Protein AF-A0A920PFS6-F1 (afdb_monomer)

Radius of gyration: 13.1 Å; Cα contacts (8 Å, |Δi|>4): 68; chains: 1; bounding box: 28×24×33 Å

Solvent-accessible surface area (backbone atoms only — not comparable to full-atom values): 3265 Å² total; per-residue (Å²): 134,90,67,57,65,48,76,41,75,96,74,50,29,36,39,23,73,76,77,65,50,73,48,46,81,89,65,88,77,58,68,44,82,75,50,76,42,76,90,77,72,43,73,46,72,42,77,64,127

Nearest PDB structures (foldseek):
  5xgu-assembly2_B  TM=9.448E-01  e=1.258E-02  Escherichia coli DEC6A
  5xgu-assembly1_A  TM=9.658E-01  e=2.644E-02  Escherichia coli DEC6A
  8cee-assembly1_C  TM=9.300E-01  e=6.292E-02  Bacillus subtilis subsp. subtilis str. 168
  7dcy-assembly1_A  TM=8.306E-01  e=8.576E-02  Mycoplasmoides genitalium G37
  7did-assembly1_A  TM=8.2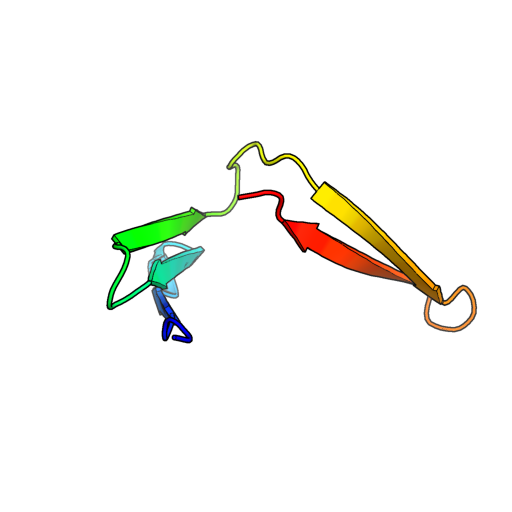98E-01  e=1.099E-01  Mycoplasmoides genitalium G37

pLDDT: mean 93.67, std 6.14, range [63.53, 98.38]

Sequence (49 aa):
MDDYYLFIETEHKLIGQKRHRVFQIGNRVKVRVISVDLSKRQINLQVLG

Foldseek 3Di:
DDWDWDQDPVQRWTATPPPRDIDGPPDDFDWDFPDADVVVRDTDIDTDD

Structure (mmCIF, N/CA/C/O backbone):
data_AF-A0A920PFS6-F1
#
_entry.id   AF-A0A920PFS6-F1
#
loop_
_atom_site.group_PDB
_atom_site.id
_atom_site.type_symbol
_atom_site.label_atom_id
_atom_site.label_alt_id
_atom_site.label_comp_id
_atom_site.label_asym_id
_atom_site.label_entity_id
_atom_site.label_seq_id
_atom_site.pdbx_PDB_ins_code
_atom_site.Cartn_x
_atom_site.Cartn_y
_atom_site.Cartn_z
_atom_site.occupancy
_atom_site.B_iso_or_equiv
_atom_site.auth_seq_id
_atom_site.auth_comp_id
_atom_site.auth_asym_id
_atom_site.auth_atom_id
_atom_site.pdbx_PDB_model_num
ATOM 1 N N . MET A 1 1 ? 13.073 1.818 15.923 1.00 63.53 1 MET A N 1
ATOM 2 C CA . MET A 1 1 ? 11.901 1.291 16.651 1.00 63.53 1 MET A CA 1
ATOM 3 C C . MET A 1 1 ? 10.766 1.193 15.655 1.00 63.53 1 MET A C 1
ATOM 5 O O . MET A 1 1 ? 10.377 2.227 15.117 1.00 63.53 1 MET A O 1
ATOM 9 N N . ASP A 1 2 ? 10.300 -0.020 15.382 1.00 82.19 2 ASP A N 1
ATOM 10 C CA . ASP A 1 2 ? 9.221 -0.247 14.421 1.00 82.19 2 ASP A CA 1
ATOM 11 C C . ASP A 1 2 ? 7.874 0.199 14.997 1.00 82.19 2 ASP A C 1
ATOM 13 O O . ASP A 1 2 ? 7.650 0.163 16.219 1.00 82.19 2 ASP A O 1
ATOM 17 N N . ASP A 1 3 ? 7.011 0.688 14.109 1.00 83.69 3 ASP A N 1
ATOM 18 C CA . ASP A 1 3 ? 5.654 1.123 14.423 1.00 83.69 3 ASP A CA 1
ATOM 19 C C . ASP A 1 3 ? 4.664 0.059 13.946 1.00 83.69 3 ASP A C 1
ATOM 21 O O . ASP A 1 3 ? 4.772 -0.430 12.821 1.00 83.69 3 ASP A O 1
ATOM 25 N N . TYR A 1 4 ? 3.719 -0.303 14.809 1.00 91.81 4 TYR A N 1
ATOM 26 C CA . TYR A 1 4 ? 2.662 -1.257 14.483 1.00 91.81 4 TYR A CA 1
ATOM 27 C C . TYR A 1 4 ? 1.481 -0.489 13.894 1.00 91.81 4 TYR A C 1
ATOM 29 O O . TYR A 1 4 ? 1.058 0.509 14.473 1.00 91.81 4 TYR A O 1
ATOM 37 N N . TYR A 1 5 ? 0.943 -0.947 12.763 1.00 92.38 5 TYR A N 1
ATOM 38 C CA . TYR A 1 5 ? -0.186 -0.295 12.099 1.00 92.38 5 TYR A CA 1
ATOM 39 C C . TYR A 1 5 ? -1.473 -1.093 12.297 1.00 92.38 5 TYR A C 1
ATOM 41 O O . TYR A 1 5 ? -1.522 -2.283 11.993 1.00 92.38 5 TYR A O 1
ATOM 49 N N . LEU A 1 6 ? -2.518 -0.416 12.775 1.00 95.19 6 LEU A N 1
ATOM 50 C CA . LEU A 1 6 ? -3.879 -0.940 12.833 1.00 95.19 6 LEU A CA 1
ATOM 51 C C . LEU A 1 6 ? -4.592 -0.659 11.509 1.00 95.19 6 LEU A C 1
ATOM 53 O O . LEU A 1 6 ? -4.599 0.487 11.058 1.00 95.19 6 LEU A O 1
ATOM 57 N N . PHE A 1 7 ? -5.204 -1.681 10.913 1.00 95.75 7 PHE A N 1
ATOM 58 C CA . PHE A 1 7 ? -6.043 -1.526 9.727 1.00 95.75 7 PHE A CA 1
ATOM 59 C C . PHE A 1 7 ? -7.504 -1.290 10.118 1.00 95.75 7 PHE A C 1
ATOM 61 O O . PHE A 1 7 ? -8.108 -2.111 10.803 1.00 95.75 7 PHE A O 1
ATOM 68 N N . ILE A 1 8 ? -8.059 -0.162 9.676 1.00 95.12 8 ILE A N 1
ATOM 69 C CA . ILE A 1 8 ? -9.472 0.196 9.814 1.00 95.12 8 ILE A CA 1
ATOM 70 C C . ILE A 1 8 ? -10.148 -0.085 8.472 1.00 95.12 8 ILE A C 1
ATOM 72 O O . ILE A 1 8 ? -10.042 0.710 7.535 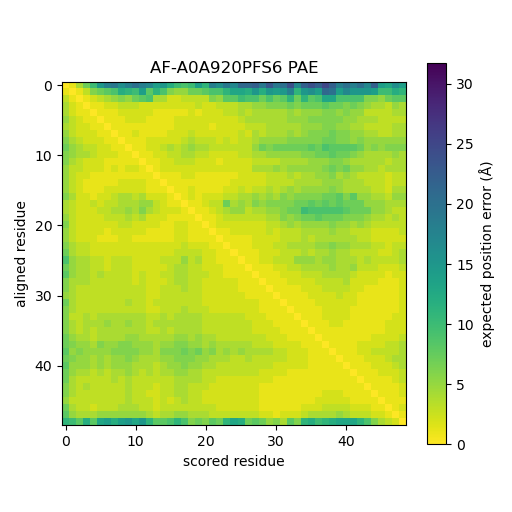1.00 95.12 8 ILE A O 1
ATOM 76 N N . GLU A 1 9 ? -10.809 -1.237 8.378 1.00 93.19 9 GLU A N 1
ATOM 77 C CA . GLU A 1 9 ? -11.363 -1.768 7.127 1.00 93.19 9 GLU A CA 1
ATOM 78 C C . GLU A 1 9 ? -12.448 -0.865 6.528 1.00 93.19 9 GLU A C 1
ATOM 80 O O . GLU A 1 9 ? -12.386 -0.519 5.351 1.00 93.19 9 GLU A O 1
ATOM 85 N N . THR A 1 10 ? -13.386 -0.390 7.352 1.00 95.31 10 THR A N 1
ATOM 86 C CA . THR A 1 10 ? -14.497 0.478 6.922 1.00 95.31 10 THR A CA 1
ATOM 87 C C . THR A 1 10 ? -14.020 1.775 6.268 1.00 95.31 10 THR A C 1
ATOM 89 O O . THR A 1 10 ? -14.668 2.299 5.364 1.00 95.31 10 THR A O 1
ATOM 92 N N . GLU A 1 11 ? -12.863 2.282 6.689 1.00 93.31 11 GLU A N 1
ATOM 93 C CA . GLU A 1 11 ? -12.290 3.541 6.211 1.00 93.31 11 GLU A CA 1
ATOM 94 C C . GLU A 1 11 ? -11.135 3.344 5.221 1.00 93.31 11 GLU A C 1
ATOM 96 O O . GLU A 1 11 ? -10.635 4.325 4.662 1.00 93.31 11 GLU A O 1
ATOM 101 N N . HIS A 1 12 ? -10.707 2.094 5.006 1.00 92.81 12 HIS A N 1
ATOM 102 C CA . HIS A 1 12 ? -9.512 1.729 4.246 1.00 92.81 12 HIS A CA 1
ATOM 103 C C . HIS A 1 12 ? -8.272 2.524 4.698 1.00 92.81 12 HIS A C 1
ATOM 105 O O . HIS A 1 12 ? -7.572 3.149 3.890 1.00 92.81 12 HIS A O 1
ATOM 111 N N . LYS A 1 13 ? -8.024 2.531 6.016 1.00 95.06 13 LYS A N 1
ATOM 112 C CA . LYS A 1 13 ? -6.943 3.292 6.667 1.00 95.06 13 LYS A CA 1
ATOM 113 C C . LYS A 1 13 ? -5.982 2.396 7.436 1.00 95.06 13 LYS A C 1
ATOM 115 O O . LYS A 1 13 ? -6.399 1.428 8.058 1.00 95.06 13 LYS A O 1
ATOM 120 N N . LEU A 1 14 ? -4.710 2.780 7.475 1.00 95.50 14 LEU A N 1
ATOM 121 C CA . LEU A 1 14 ? -3.702 2.244 8.389 1.00 95.50 14 LEU A CA 1
ATOM 122 C C . LEU A 1 14 ? -3.285 3.334 9.377 1.00 95.50 14 LEU A C 1
ATOM 124 O O . LEU A 1 14 ? -2.908 4.420 8.941 1.00 95.50 14 LEU A O 1
ATOM 128 N N . ILE A 1 15 ? -3.307 3.045 10.679 1.00 95.19 15 ILE A N 1
ATOM 129 C CA . ILE A 1 15 ? -2.935 3.991 11.743 1.00 95.19 15 ILE A CA 1
ATOM 130 C C . ILE A 1 15 ? -1.779 3.420 12.563 1.00 95.19 15 ILE A C 1
ATOM 132 O O . ILE A 1 15 ? -1.924 2.378 13.205 1.00 95.19 15 ILE A O 1
ATOM 136 N N . GLY A 1 16 ? -0.634 4.104 12.542 1.00 94.69 16 GLY A N 1
ATOM 137 C CA . GLY A 1 16 ? 0.537 3.757 13.344 1.00 94.69 16 GLY A CA 1
ATOM 138 C C . GLY A 1 16 ? 0.298 4.039 14.826 1.00 94.69 16 GLY A C 1
ATOM 139 O O . GLY A 1 16 ? -0.063 5.153 15.194 1.00 94.69 16 GLY A O 1
ATOM 140 N N . GLN A 1 17 ? 0.512 3.048 15.682 1.00 92.81 17 GLN A N 1
ATOM 141 C CA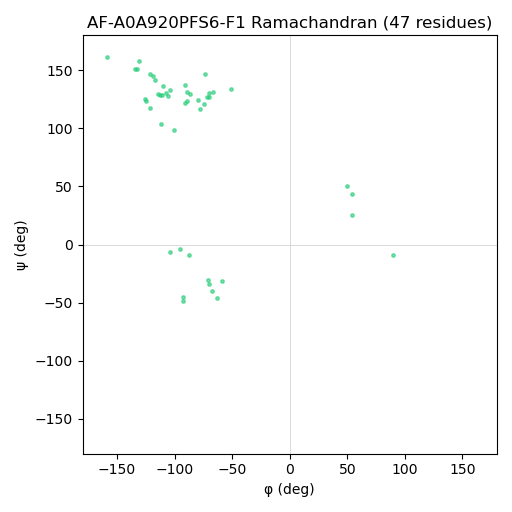 . GLN A 1 17 ? 0.218 3.119 17.117 1.00 92.81 17 GLN A CA 1
ATOM 142 C C . GLN A 1 17 ? 1.165 4.052 17.882 1.00 92.81 17 GLN A C 1
ATOM 144 O O . GLN A 1 17 ? 0.766 4.695 18.847 1.00 92.81 17 GLN A O 1
ATOM 149 N N . LYS A 1 18 ? 2.434 4.141 17.469 1.00 91.31 18 LYS A N 1
ATOM 150 C CA . LYS A 1 18 ? 3.439 4.973 18.149 1.00 91.31 18 LYS A CA 1
ATOM 151 C C . LYS A 1 18 ? 3.524 6.360 17.540 1.00 91.31 18 LYS A C 1
ATOM 153 O O . LYS A 1 18 ? 3.540 7.354 18.260 1.00 91.31 18 LYS A O 1
ATOM 158 N N . ARG A 1 19 ? 3.618 6.444 16.210 1.00 89.88 19 ARG A N 1
ATOM 159 C CA . ARG A 1 19 ? 3.852 7.715 15.505 1.00 89.88 19 ARG A CA 1
ATOM 160 C C . ARG A 1 19 ? 2.571 8.375 15.011 1.00 89.88 19 ARG A C 1
ATOM 162 O O . ARG A 1 19 ? 2.661 9.461 14.452 1.00 89.88 19 ARG A O 1
ATOM 169 N N . HIS A 1 20 ? 1.411 7.733 15.181 1.00 91.06 20 HIS A N 1
ATOM 170 C CA . HIS A 1 20 ? 0.108 8.231 14.720 1.00 91.06 20 HIS A CA 1
ATOM 171 C C . HIS A 1 20 ? 0.089 8.569 13.221 1.00 91.06 20 HIS A C 1
ATOM 173 O O . HIS A 1 20 ? -0.705 9.386 12.756 1.00 91.06 20 HIS A O 1
ATOM 179 N N . ARG A 1 21 ? 0.974 7.935 12.436 1.00 91.62 21 ARG A N 1
ATOM 180 C CA . ARG A 1 21 ? 1.009 8.112 10.986 1.00 91.62 21 ARG A CA 1
ATOM 181 C C . ARG A 1 21 ? -0.199 7.409 10.387 1.00 91.62 21 ARG A C 1
ATOM 183 O O . ARG A 1 21 ? -0.396 6.221 10.630 1.00 91.62 21 ARG A O 1
ATOM 190 N N . VAL A 1 22 ? -0.969 8.138 9.588 1.00 93.7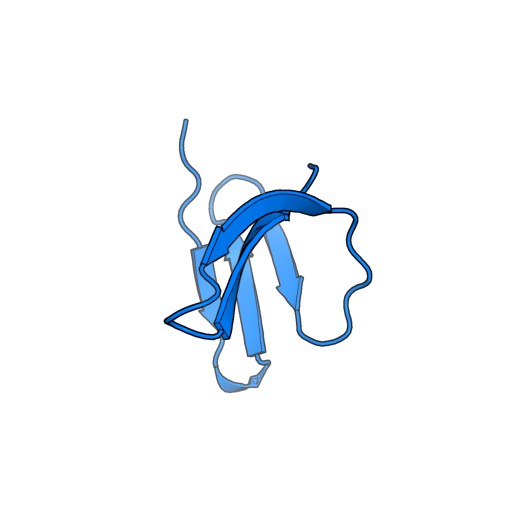5 22 VAL A N 1
ATOM 191 C CA . VAL A 1 22 ? -2.151 7.609 8.907 1.00 93.75 22 VAL A CA 1
ATOM 192 C C . VAL A 1 22 ? -1.858 7.460 7.419 1.00 93.75 22 VAL A C 1
ATOM 194 O O . VAL A 1 22 ? -1.375 8.397 6.785 1.00 93.75 22 VAL A O 1
ATOM 197 N N . PHE A 1 23 ? -2.161 6.290 6.864 1.00 94.75 23 PHE A N 1
ATOM 198 C CA . PHE A 1 23 ? -2.226 6.067 5.421 1.00 94.75 23 PHE A CA 1
ATOM 199 C C . PHE A 1 23 ? -3.658 5.740 5.026 1.00 94.75 23 PHE A C 1
ATOM 201 O O . PHE A 1 23 ? -4.262 4.847 5.612 1.00 94.75 23 PHE A O 1
ATOM 208 N N . GLN A 1 24 ? -4.186 6.434 4.023 1.00 95.56 24 GLN A N 1
ATOM 209 C CA . GLN A 1 24 ? -5.524 6.205 3.487 1.00 95.56 24 GLN A CA 1
ATOM 210 C C . GLN A 1 24 ? -5.504 6.174 1.959 1.00 95.56 24 GLN A C 1
ATOM 212 O O . GLN A 1 24 ? -4.709 6.869 1.316 1.00 95.56 24 GLN A O 1
ATOM 217 N N . ILE A 1 25 ? -6.435 5.425 1.368 1.00 93.50 25 ILE A N 1
ATOM 218 C CA . ILE A 1 25 ? -6.758 5.543 -0.057 1.00 93.50 25 ILE A CA 1
ATOM 219 C C . ILE A 1 25 ? -7.027 7.016 -0.420 1.00 93.50 25 ILE A C 1
ATOM 221 O O . ILE A 1 25 ? -7.735 7.735 0.281 1.00 93.50 25 ILE A O 1
ATOM 225 N N . GLY A 1 26 ? -6.430 7.472 -1.523 1.00 93.31 26 GLY A N 1
ATOM 226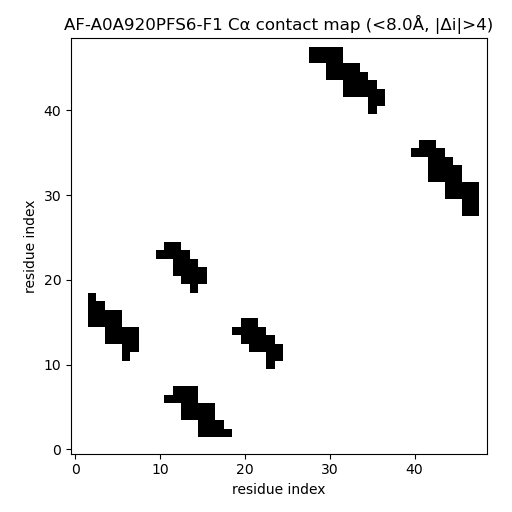 C CA . GLY A 1 26 ? -6.527 8.856 -1.999 1.00 93.31 26 GLY A CA 1
ATOM 227 C C . GLY A 1 26 ? -5.446 9.797 -1.458 1.00 93.31 26 GLY A C 1
ATOM 228 O O . GLY A 1 26 ? -5.309 10.916 -1.954 1.00 93.31 26 GLY A O 1
ATOM 229 N N . ASN A 1 27 ? -4.628 9.372 -0.489 1.00 94.06 27 ASN A N 1
ATOM 230 C 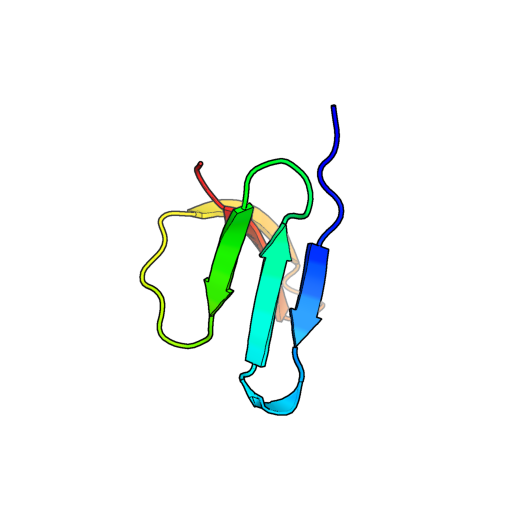CA . ASN A 1 27 ? -3.486 10.171 -0.046 1.00 94.06 27 ASN A CA 1
ATOM 231 C C . ASN A 1 27 ? -2.426 10.280 -1.150 1.00 94.06 27 ASN A C 1
ATOM 233 O O . ASN A 1 27 ? -1.982 9.284 -1.720 1.00 94.06 27 ASN A O 1
ATOM 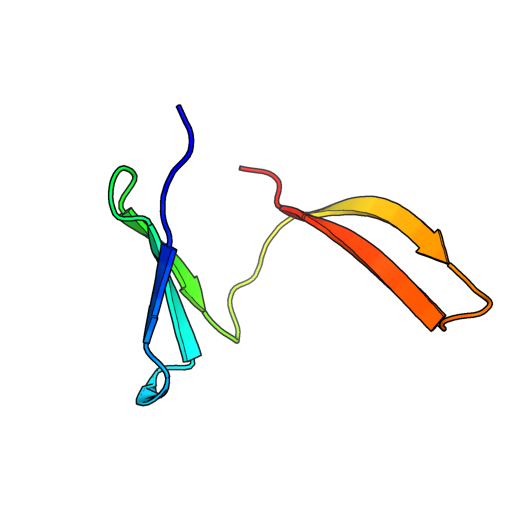237 N N . ARG A 1 28 ? -1.962 11.507 -1.406 1.00 95.38 28 ARG A N 1
ATOM 238 C CA . ARG A 1 28 ? -0.770 11.742 -2.227 1.00 95.38 28 ARG A CA 1
ATOM 239 C C . ARG A 1 28 ? 0.472 11.497 -1.377 1.00 95.38 28 ARG A C 1
ATOM 241 O O . ARG A 1 28 ? 0.642 12.137 -0.344 1.00 95.38 28 ARG A O 1
ATOM 248 N N . VAL A 1 29 ? 1.352 10.608 -1.829 1.00 94.62 29 VAL A N 1
ATOM 249 C CA . VAL A 1 29 ? 2.616 10.291 -1.149 1.00 94.62 29 VAL A CA 1
ATOM 250 C C . VAL A 1 29 ? 3.779 10.299 -2.133 1.00 94.62 29 VAL A C 1
ATOM 252 O O . VAL A 1 29 ? 3.611 10.014 -3.318 1.00 94.62 29 VAL A O 1
ATOM 255 N N . LYS A 1 30 ? 4.975 10.620 -1.636 1.00 96.81 30 LYS A N 1
ATOM 256 C CA . LYS A 1 30 ? 6.221 10.432 -2.384 1.00 96.81 30 LYS A CA 1
ATOM 257 C C . LYS A 1 30 ? 6.779 9.050 -2.068 1.00 96.81 30 LYS A C 1
ATOM 259 O O . LYS A 1 30 ? 6.786 8.629 -0.912 1.00 96.81 30 LYS A O 1
ATOM 264 N N . VAL A 1 31 ? 7.261 8.357 -3.092 1.00 97.31 31 VAL A N 1
ATOM 265 C C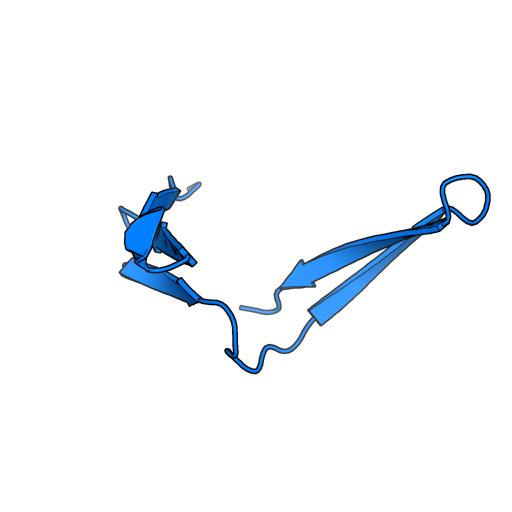A . VAL A 1 31 ? 7.795 6.998 -2.969 1.00 97.31 31 VAL A CA 1
ATOM 266 C C . VAL A 1 31 ? 9.147 6.880 -3.656 1.00 97.31 31 VAL A C 1
ATOM 268 O O . VAL A 1 31 ? 9.469 7.651 -4.560 1.00 97.31 31 VAL A O 1
ATOM 271 N N . ARG A 1 32 ? 9.920 5.879 -3.241 1.00 98.00 32 ARG A N 1
ATOM 272 C CA . ARG A 1 32 ? 11.092 5.376 -3.956 1.00 98.00 32 ARG A CA 1
ATOM 273 C C . ARG A 1 32 ? 10.785 3.984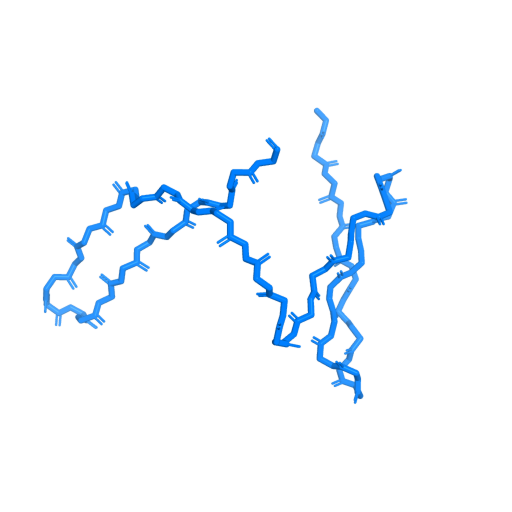 -4.501 1.00 98.00 32 ARG A C 1
ATOM 275 O O . ARG A 1 32 ? 10.222 3.157 -3.784 1.00 98.00 32 ARG A O 1
ATOM 282 N N . VAL A 1 33 ? 11.179 3.728 -5.747 1.00 98.00 33 VAL A N 1
ATOM 283 C CA . VAL A 1 33 ? 11.144 2.381 -6.334 1.00 98.00 33 VAL A CA 1
ATOM 284 C C . VAL A 1 33 ? 12.290 1.572 -5.739 1.00 98.00 33 VAL A C 1
ATOM 286 O O . VAL A 1 33 ? 13.445 1.978 -5.847 1.00 98.00 33 VAL A O 1
ATOM 289 N N . ILE A 1 34 ? 11.967 0.456 -5.089 1.00 98.31 34 ILE A N 1
ATOM 290 C CA . ILE A 1 34 ? 12.961 -0.438 -4.484 1.00 98.31 34 ILE A CA 1
ATOM 291 C C . ILE A 1 34 ? 13.356 -1.538 -5.464 1.00 98.31 34 ILE A C 1
ATOM 293 O O . ILE A 1 34 ? 14.540 -1.812 -5.634 1.00 98.31 34 ILE A O 1
ATOM 297 N N . SER A 1 35 ? 12.379 -2.150 -6.133 1.00 98.12 35 SER A N 1
ATOM 298 C CA . SER A 1 35 ? 12.627 -3.138 -7.181 1.00 98.12 35 SER A CA 1
ATOM 299 C C . SER A 1 35 ? 11.429 -3.294 -8.115 1.00 98.12 35 SER A C 1
ATOM 301 O O . SER A 1 35 ? 10.305 -2.906 -7.782 1.00 98.12 35 SER A O 1
ATOM 303 N N . VAL A 1 36 ? 11.686 -3.867 -9.292 1.00 98.31 36 VAL A N 1
ATOM 304 C CA . VAL A 1 36 ? 10.679 -4.192 -10.308 1.00 98.31 36 VAL A CA 1
ATOM 305 C C . VAL A 1 36 ? 10.813 -5.669 -10.665 1.00 98.31 36 VAL A C 1
ATOM 307 O O . VAL A 1 36 ? 11.893 -6.110 -11.054 1.00 98.31 36 VAL A O 1
ATOM 310 N N . ASP A 1 37 ? 9.720 -6.420 -10.548 1.00 98.25 37 ASP A N 1
ATOM 311 C CA . ASP A 1 37 ? 9.623 -7.815 -10.982 1.00 98.25 37 ASP A CA 1
ATOM 312 C C . ASP A 1 37 ? 8.666 -7.902 -12.177 1.00 98.25 37 ASP A C 1
ATOM 314 O O . ASP A 1 37 ? 7.441 -7.834 -12.037 1.00 98.25 37 ASP A O 1
ATOM 318 N N . LEU A 1 38 ? 9.240 -8.045 -13.374 1.00 97.62 38 LEU A N 1
ATOM 319 C CA . LEU A 1 38 ? 8.480 -8.101 -14.624 1.00 97.62 38 LEU A CA 1
ATOM 320 C C . LEU A 1 38 ? 7.692 -9.404 -14.781 1.00 97.62 38 LEU A C 1
ATOM 322 O O . LEU A 1 38 ? 6.617 -9.390 -15.379 1.00 97.62 38 LEU A O 1
ATOM 326 N N . SER A 1 39 ? 8.187 -10.510 -14.220 1.00 97.94 39 SER A N 1
ATOM 327 C CA . SER A 1 39 ? 7.517 -11.810 -14.312 1.00 97.94 39 SER A CA 1
ATOM 328 C C . SER A 1 39 ? 6.198 -11.806 -13.539 1.00 97.94 39 SER A C 1
ATOM 330 O O . SER A 1 39 ? 5.179 -12.282 -14.038 1.00 97.94 39 SER A O 1
ATOM 332 N N . LYS A 1 40 ? 6.195 -11.173 -12.360 1.00 97.94 40 LYS A N 1
ATOM 333 C CA . LYS A 1 40 ? 5.008 -11.002 -11.513 1.00 97.94 40 LYS A CA 1
ATOM 334 C C . LYS A 1 40 ? 4.193 -9.759 -11.849 1.00 97.94 40 LYS A C 1
ATOM 336 O O . LYS A 1 40 ? 3.102 -9.597 -11.310 1.00 97.94 40 LYS A O 1
ATOM 341 N N . ARG A 1 41 ? 4.711 -8.876 -12.711 1.00 97.81 41 ARG A N 1
ATOM 342 C CA . ARG A 1 41 ? 4.152 -7.541 -12.988 1.00 97.81 41 ARG A CA 1
ATOM 343 C C . ARG A 1 41 ? 3.967 -6.719 -11.703 1.00 97.81 41 ARG A C 1
ATOM 345 O O . ARG A 1 41 ? 2.938 -6.077 -11.509 1.00 97.81 41 ARG A O 1
ATOM 352 N N . GLN A 1 42 ? 4.962 -6.761 -10.815 1.00 98.38 42 GLN A N 1
ATOM 353 C CA . GLN A 1 42 ? 4.934 -6.113 -9.501 1.00 98.38 42 GLN A CA 1
ATOM 354 C C . GLN A 1 42 ? 6.040 -5.063 -9.362 1.00 98.38 42 GLN A C 1
ATOM 356 O O . GLN A 1 42 ? 7.153 -5.233 -9.861 1.00 98.38 42 GLN A O 1
ATOM 361 N N . ILE A 1 43 ? 5.734 -3.984 -8.638 1.00 98.06 43 ILE A N 1
ATOM 362 C CA . ILE A 1 43 ? 6.689 -2.934 -8.275 1.00 98.06 43 ILE A CA 1
ATOM 363 C C . ILE A 1 43 ? 6.671 -2.785 -6.758 1.00 98.06 43 ILE A C 1
ATOM 365 O O . ILE A 1 43 ? 5.627 -2.498 -6.172 1.00 98.06 43 ILE A O 1
ATOM 369 N N . ASN A 1 44 ? 7.833 -2.938 -6.129 1.00 97.88 44 ASN A N 1
ATOM 370 C CA . ASN A 1 44 ? 7.985 -2.720 -4.696 1.00 97.88 44 ASN A CA 1
ATOM 371 C C . ASN A 1 44 ? 8.338 -1.258 -4.432 1.00 97.88 44 ASN A C 1
ATOM 373 O O . ASN A 1 44 ? 9.337 -0.740 -4.943 1.00 97.88 44 ASN A O 1
ATOM 377 N N . LEU A 1 45 ? 7.522 -0.598 -3.613 1.00 97.62 45 LEU A N 1
ATOM 378 C CA . LEU A 1 45 ? 7.647 0.819 -3.294 1.00 97.62 45 LEU A CA 1
ATOM 379 C C . LEU A 1 45 ? 7.930 1.009 -1.808 1.00 97.62 45 LEU A C 1
ATOM 381 O O . LEU A 1 45 ? 7.337 0.348 -0.959 1.00 97.62 45 LEU A O 1
ATOM 385 N N . GLN A 1 46 ? 8.790 1.972 -1.498 1.00 96.19 46 GLN A N 1
ATOM 386 C CA . GLN A 1 46 ? 8.977 2.472 -0.143 1.00 96.19 46 GLN A CA 1
ATOM 387 C C . GLN A 1 46 ? 8.438 3.895 -0.059 1.00 96.19 46 GLN A C 1
ATOM 389 O O . GLN A 1 46 ? 8.812 4.755 -0.859 1.00 96.19 46 GLN A O 1
ATOM 394 N N . VAL A 1 47 ? 7.580 4.161 0.924 1.00 94.06 47 VAL A N 1
ATOM 395 C CA . VAL A 1 47 ? 7.112 5.523 1.192 1.00 94.06 47 VAL A CA 1
ATOM 396 C C . VAL A 1 47 ? 8.256 6.352 1.766 1.00 94.06 47 VAL A C 1
ATOM 398 O O . VAL A 1 47 ? 8.896 5.947 2.736 1.00 94.06 47 VAL A O 1
ATOM 401 N N . LEU A 1 48 ? 8.479 7.533 1.194 1.00 91.81 48 LEU A N 1
ATOM 402 C CA . LEU A 1 48 ? 9.393 8.522 1.750 1.00 91.81 48 LEU A CA 1
ATOM 403 C C . LEU A 1 48 ? 8.678 9.221 2.914 1.00 91.81 48 LEU A C 1
ATOM 405 O O . LEU A 1 48 ? 7.590 9.778 2.746 1.00 91.81 48 LEU A O 1
ATOM 409 N N . GLY A 1 49 ? 9.226 9.048 4.117 1.00 75.25 49 GLY A N 1
ATOM 410 C CA . GLY A 1 49 ? 8.760 9.680 5.353 1.00 75.25 49 GLY A CA 1
ATOM 411 C C . GLY A 1 49 ? 9.416 11.026 5.577 1.00 75.25 49 GLY A C 1
ATOM 412 O O . GLY A 1 49 ? 10.569 11.185 5.121 1.00 75.25 49 GLY A O 1
#

Secondary structure (DSSP, 8-state):
-PPPEEEETTTTEEEETTT--EEETT----EEEEEEETTTTEEEEEE--

Mean predicted aligned error: 3.59 Å